Protein 4F8L (pdb70)

Organism: Yersinia pestis (NCBI:txid632)

CATH classification: 2.60.40.3590

Secondary structure (DSSP, 8-state):
---EEEEEE-SS--BSEE-SS-EEEEEEEEE-SS---EEEEEE-GGGTTTEEEETTS-EEE-EESSSEEEGGGTEEEEE---SSPEEEEEEE-TT-EE-SSEEEEEEEEEEEEEETTEEEEEEEEEEEEEEE-B----

Sequence (138 aa):
NTFHVDFAPNTGEIFAGKKQPGDVVTMFTLTMGDTAPHGGWRLIPTGDSKGGYMISADGDYVGLYSYMMSWVGIDNNWYINDDSPKDIKDHLYVKAGTVLKPTTYKFTGRVEEYVFDNKQSTVINSKDVSGEVTVKQGLEE

Nearest PDB structures (foldseek):
  4f8n-assembly1_A  TM=9.924E-01  e=2.948E-25  Yersinia pestis
  5ln4-assembly3_C  TM=9.867E-01  e=1.188E-23  Yersinia pestis
  5lo7-assembly1_A  TM=9.677E-01  e=2.978E-15  Yersinia enterocolitica
  5lo7-assembly1_B  TM=9.677E-01  e=3.892E-15  Yersinia enterocolitica
  5lnd-assembly1_A  TM=9.693E-01  e=8.240E-15  Yersinia enterocolitica

Radius of gyration: 15.73 Å; Cα contacts (8 Å, |Δi|>4): 349; chains: 1; bounding box: 31×46×34 Å

Solvent-accessible surface area: 7609 Å² total

Structure (mmCIF, N/CA/C/O backbone):
data_4F8L
#
_entry.id   4F8L
#
_cell.length_a   26.108
_cell.length_b   54.164
_cell.length_c   101.626
_cell.angle_alpha   90.00
_cell.angle_beta   90.00
_cell.angle_gamma   90.00
#
_symmetry.space_group_name_H-M   'P 2 2 21'
#
loop_
_entity.id
_entity.type
_entity.pdbx_description
1 polymer 'pH 6 antigen'
2 non-polymer beta-D-galactopyranose
3 non-polymer 'BROMIDE ION'
4 non-polymer GUANIDINE
5 non-polymer '4-(2-AMINOETHYL)BENZENESULFONYL FLUORIDE'
6 non-polymer GLYCINE
7 non-polymer 'MALONATE ION'
8 water water
#
loop_
_atom_site.group_PDB
_atom_site.id
_atom_site.type_symbol
_atom_site.label_atom_id
_atom_site.label_alt_id
_atom_site.label_comp_id
_atom_site.label_asym_id
_atom_site.label_entity_id
_atom_site.label_seq_id
_atom_site.pdbx_PDB_ins_code
_atom_site.Cartn_x
_atom_site.Cartn_y
_atom_site.Cartn_z
_atom_site.occupancy
_atom_site.B_iso_or_equiv
_atom_site.auth_seq_id
_atom_site.auth_comp_id
_atom_site.auth_asym_id
_atom_site.auth_atom_id
_atom_site.pdbx_PDB_model_num
ATOM 1 N N . ASN A 1 2 ? -0.061 28.974 15.152 1.00 54.63 2 ASN A N 1
ATOM 2 C CA . ASN A 1 2 ? -1.401 29.541 15.298 1.00 54.35 2 ASN A CA 1
ATOM 3 C C . ASN A 1 2 ? -2.415 28.488 15.768 1.00 51.92 2 ASN A C 1
ATOM 4 O O . ASN A 1 2 ? -2.062 27.591 16.530 1.00 51.76 2 ASN A O 1
ATOM 9 N N . THR A 1 3 ? -3.665 28.583 15.309 1.00 33.07 3 THR A N 1
ATOM 10 C CA . THR A 1 3 ? -4.761 27.829 15.913 1.00 30.04 3 THR A CA 1
ATOM 11 C C . THR A 1 3 ? -4.791 26.333 15.544 1.00 28.53 3 THR A C 1
ATOM 12 O O . THR A 1 3 ? -5.168 25.488 16.362 1.00 29.53 3 THR A O 1
ATOM 23 N N . PHE A 1 4 ? -4.397 26.018 14.315 1.00 23.31 4 PHE A N 1
ATOM 24 C CA . PHE A 1 4 ? -4.277 24.632 13.862 1.00 21.14 4 PHE A CA 1
ATOM 25 C C . PHE A 1 4 ? -3.192 23.939 14.664 1.00 19.62 4 PHE A C 1
ATOM 26 O O . PHE A 1 4 ? -2.107 24.501 14.868 1.00 18.92 4 PHE A O 1
ATOM 43 N N . HIS A 1 5 ? -3.502 22.743 15.165 1.00 17.48 5 HIS A N 1
ATOM 44 C CA . HIS A 1 5 ? -2.524 21.929 15.881 1.00 17.25 5 HIS A CA 1
ATOM 45 C C . HIS A 1 5 ? -2.749 20.434 15.620 1.00 15.35 5 HIS A C 1
ATOM 46 O O . HIS A 1 5 ? -3.882 19.970 15.449 1.00 16.21 5 HIS A O 1
ATOM 61 N N . VAL A 1 6 ? -1.646 19.701 15.558 1.00 13.98 6 VAL A N 1
ATOM 62 C CA . VAL A 1 6 ? -1.644 18.272 15.276 1.00 12.53 6 VAL A CA 1
ATOM 63 C C . VAL A 1 6 ? -0.586 17.613 16.148 1.00 14.60 6 VAL A C 1
ATOM 64 O O . VAL A 1 6 ? 0.525 18.129 16.274 1.00 14.51 6 VAL A O 1
ATOM 77 N N . ASP A 1 7 ? -0.936 16.496 16.776 1.00 14.10 7 ASP A N 1
ATOM 78 C CA . ASP A 1 7 ? 0.038 15.715 17.543 1.00 16.34 7 ASP A CA 1
ATOM 79 C C . ASP A 1 7 ? -0.119 14.243 17.216 1.00 15.45 7 ASP A C 1
ATOM 80 O O . ASP A 1 7 ? -1.157 13.653 17.468 1.00 16.72 7 ASP A O 1
ATOM 89 N N . PHE A 1 8 ? 0.929 13.658 16.674 1.00 11.86 8 PHE A N 1
ATOM 90 C CA . PHE A 1 8 ? 0.948 12.277 16.266 1.00 13.11 8 PHE A CA 1
ATOM 91 C C . PHE A 1 8 ? 2.055 11.604 17.063 1.00 12.59 8 PHE A C 1
ATOM 92 O O . PHE A 1 8 ? 3.221 11.992 16.941 1.00 14.09 8 PHE A O 1
ATOM 109 N N . ALA A 1 9 ? 1.715 10.584 17.847 1.00 8.74 9 ALA A N 1
ATOM 110 C CA . ALA A 1 9 ? 2.685 9.942 18.750 1.00 10.31 9 ALA A CA 1
ATOM 111 C C . ALA A 1 9 ? 2.495 8.435 18.818 1.00 9.35 9 ALA A C 1
ATOM 112 O O . ALA A 1 9 ? 1.368 7.945 18.683 1.00 9.87 9 ALA A O 1
ATOM 119 N N . PRO A 1 10 ? 3.575 7.694 19.087 1.00 9.49 10 PRO A N 1
ATOM 120 C CA . PRO A 1 10 ? 3.391 6.274 19.345 1.00 10.37 10 PRO A CA 1
ATOM 121 C C . PRO A 1 10 ? 2.623 6.072 20.623 1.00 10.30 10 PRO A C 1
ATOM 122 O O . PRO A 1 10 ? 2.612 6.911 21.539 1.00 10.29 10 PRO A O 1
ATOM 133 N N . ASN A 1 11 ? 1.989 4.930 20.710 1.00 9.86 11 ASN A N 1
ATOM 134 C CA . ASN A 1 11 ? 1.340 4.600 21.968 1.00 12.70 11 ASN A CA 1
ATOM 135 C C . ASN A 1 11 ? 2.349 4.592 23.112 1.00 11.98 11 ASN A C 1
ATOM 136 O O . ASN A 1 11 ? 3.553 4.359 22.924 1.00 11.68 11 ASN A O 1
ATOM 147 N N . THR A 1 12 ? 1.885 4.959 24.300 1.00 9.04 12 THR A N 1
ATOM 148 C CA . THR A 1 12 ? 2.791 5.254 25.406 1.00 9.98 12 THR A CA 1
ATOM 149 C C . THR A 1 12 ? 3.162 4.010 26.189 1.00 14.67 12 THR A C 1
ATOM 150 O O . THR A 1 12 ? 3.935 4.074 27.138 1.00 17.83 12 THR A O 1
ATOM 156 N N . GLY A 1 13 ? 2.600 2.881 25.788 1.00 13.20 13 GLY A N 1
ATOM 157 C CA . GLY A 1 13 ? 2.902 1.617 26.427 1.00 14.30 13 GLY A CA 1
ATOM 158 C C . GLY A 1 13 ? 3.711 0.702 25.532 1.00 15.87 13 GLY A C 1
ATOM 159 O O . GLY A 1 13 ? 4.355 1.141 24.604 1.00 19.03 13 GLY A O 1
ATOM 163 N N . GLU A 1 14 ? 3.631 -0.583 25.820 1.00 13.21 14 GLU A N 1
ATOM 164 C CA . GLU A 1 14 ? 4.451 -1.624 25.229 1.00 13.64 14 GLU A CA 1
ATOM 165 C C . GLU A 1 14 ? 3.598 -2.503 24.332 1.00 11.89 14 GLU A C 1
ATOM 166 O O . GLU A 1 14 ? 2.457 -2.819 24.679 1.00 13.39 14 GLU A O 1
ATOM 178 N N . ILE A 1 15 ? 4.182 -2.953 23.226 1.00 10.27 15 ILE A N 1
ATOM 179 C CA . ILE A 1 15 ? 3.544 -3.884 22.302 1.00 8.05 15 ILE A CA 1
ATOM 180 C C . ILE A 1 15 ? 4.434 -5.112 22.258 1.00 9.04 15 ILE A C 1
ATOM 181 O O . ILE A 1 15 ? 5.641 -4.969 22.155 1.00 9.77 15 ILE A O 1
ATOM 197 N N . PHE A 1 16 ? 3.846 -6.300 22.345 1.00 9.80 16 PHE A N 1
ATOM 198 C CA . PHE A 1 16 ? 4.603 -7.551 22.429 1.00 11.23 16 PHE A CA 1
ATOM 199 C C . PHE A 1 16 ? 4.395 -8.438 21.214 1.00 11.85 16 PHE A C 1
ATOM 200 O O . PHE A 1 16 ? 3.332 -8.470 20.639 1.00 12.22 16 PHE A O 1
ATOM 217 N N . ALA A 1 17 ? 5.438 -9.153 20.834 1.00 12.67 17 ALA A N 1
ATOM 218 C CA . ALA A 1 17 ? 5.430 -9.932 19.606 1.00 12.66 17 ALA A CA 1
ATOM 219 C C . ALA A 1 17 ? 4.476 -11.112 19.641 1.00 15.35 17 ALA A C 1
ATOM 220 O O . ALA A 1 17 ? 4.115 -11.616 20.706 1.00 15.28 17 ALA A O 1
ATOM 227 N N . GLY A 1 18 ? 4.083 -11.549 18.451 1.00 11.45 18 GLY A N 1
ATOM 228 C CA . GLY A 1 18 ? 3.180 -12.682 18.276 1.00 11.60 18 GLY A CA 1
ATOM 229 C C . GLY A 1 18 ? 1.817 -12.218 17.806 1.00 13.37 18 GLY A C 1
ATOM 230 O O . GLY A 1 18 ? 1.671 -11.095 17.335 1.00 12.24 18 GLY A O 1
ATOM 234 N N A LYS A 1 19 ? 0.836 -13.101 17.956 0.58 16.39 19 LYS A N 1
ATOM 235 N N B LYS A 1 19 ? 0.818 -13.088 17.907 0.42 16.75 19 LYS A N 1
ATOM 236 C CA A LYS A 1 19 ? -0.563 -12.826 17.643 0.58 17.60 19 LYS A CA 1
ATOM 237 C CA B LYS A 1 19 ? -0.537 -12.736 17.490 0.42 18.22 19 LYS A CA 1
ATOM 238 C C A LYS A 1 19 ? -1.136 -11.800 18.614 0.58 16.47 19 LYS A C 1
ATOM 239 C C B LYS A 1 19 ? -1.203 -11.852 18.536 0.42 16.66 19 LYS A C 1
ATOM 240 O O A LYS A 1 19 ? -1.129 -12.028 19.823 0.58 17.52 19 LYS A O 1
ATOM 241 O O B LYS A 1 19 ? -1.329 -12.235 19.696 0.42 17.12 19 LYS A O 1
ATOM 278 N N . GLN A 1 20 ? -1.629 -10.665 18.118 1.00 13.41 20 GLN A N 1
ATOM 279 C CA . GLN A 1 20 ? -2.151 -9.665 19.041 1.00 11.90 20 GLN A CA 1
ATOM 280 C C . GLN A 1 20 ? -3.452 -10.174 19.611 1.00 14.11 20 GLN A C 1
ATOM 281 O O . GLN A 1 20 ? -4.297 -10.679 18.879 1.00 13.49 20 GLN A O 1
ATOM 296 N N . PRO A 1 21 ? -3.600 -10.100 20.935 1.00 13.56 21 PRO A N 1
ATOM 297 C CA . PRO A 1 21 ? -4.769 -10.703 21.587 1.00 17.15 21 PRO A CA 1
ATOM 298 C C . PRO A 1 21 ? -6.050 -9.877 21.436 1.00 15.89 21 PRO A C 1
ATOM 299 O O . PRO A 1 21 ? -7.142 -10.308 21.832 1.00 16.75 21 PRO A O 1
ATOM 310 N N . GLY A 1 22 ? -5.909 -8.684 20.884 1.00 13.54 22 GLY A N 1
ATOM 311 C CA . GLY A 1 22 ? -7.044 -7.832 20.588 1.00 11.60 22 GLY A CA 1
ATOM 312 C C . GLY A 1 22 ? -6.537 -6.717 19.703 1.00 11.84 22 GLY A C 1
ATOM 313 O O . GLY A 1 22 ? -5.362 -6.688 19.345 1.00 11.17 22 GLY A O 1
ATOM 317 N N . ASP A 1 23 ? -7.420 -5.794 19.350 1.00 11.49 23 ASP A N 1
ATOM 318 C CA . ASP A 1 23 ? -6.996 -4.602 18.617 1.00 12.11 23 ASP A CA 1
ATOM 319 C C . ASP A 1 23 ? -5.978 -3.878 19.490 1.00 12.27 23 ASP A C 1
ATOM 320 O O . ASP A 1 23 ? -6.199 -3.724 20.683 1.00 13.89 23 ASP A O 1
ATOM 329 N N A VAL A 1 24 ? -4.882 -3.430 18.886 0.61 7.80 24 VAL A N 1
ATOM 330 N N B VAL A 1 24 ? -4.846 -3.474 18.921 0.39 8.81 24 VAL A N 1
ATOM 331 C CA A VAL A 1 24 ? -3.808 -2.767 19.613 0.61 9.16 24 VAL A CA 1
ATOM 332 C CA B VAL A 1 24 ? -3.817 -2.773 19.691 0.39 10.23 24 VAL A CA 1
ATOM 333 C C A VAL A 1 24 ? -3.436 -1.444 18.960 0.61 8.09 24 VAL A C 1
ATOM 334 C C B VAL A 1 24 ? -3.396 -1.476 19.001 0.39 8.91 24 VAL A C 1
ATOM 335 O O A VAL A 1 24 ? -3.109 -1.376 17.774 0.61 8.40 24 VAL A O 1
ATOM 336 O O B VAL A 1 24 ? -3.014 -1.462 17.829 0.39 9.20 24 VAL A O 1
ATOM 361 N N . THR A 1 25 ? -3.481 -0.379 19.742 1.00 8.66 25 THR A N 1
ATOM 362 C CA . THR A 1 25 ? -3.127 0.942 19.237 1.00 7.71 25 THR A CA 1
ATOM 363 C C . THR A 1 25 ? -1.632 1.033 19.005 1.00 9.60 25 THR A C 1
ATOM 364 O O . THR A 1 25 ? -0.816 0.678 19.885 1.00 10.25 25 THR A O 1
ATOM 376 N N . MET A 1 26 ? -1.266 1.530 17.824 1.00 9.44 26 MET A N 1
ATOM 377 C CA . MET A 1 26 ? 0.134 1.778 17.496 1.00 9.41 26 MET A CA 1
ATOM 378 C C . MET A 1 26 ? 0.457 3.259 17.677 1.00 7.12 26 MET A C 1
ATOM 379 O O . MET A 1 26 ? 1.502 3.605 18.223 1.00 9.09 26 MET A O 1
ATOM 393 N N . PHE A 1 27 ? -0.453 4.122 17.232 1.00 8.30 27 PHE A N 1
ATOM 394 C CA . PHE A 1 27 ? -0.249 5.565 17.292 1.00 8.44 27 PHE A CA 1
ATOM 395 C C . PHE A 1 27 ? -1.507 6.298 17.709 1.00 8.95 27 PHE A C 1
ATOM 396 O O . PHE A 1 27 ? -2.619 5.847 17.423 1.00 9.01 27 PHE A O 1
ATOM 413 N N . THR A 1 28 ? -1.336 7.445 18.363 1.00 9.39 28 THR A N 1
ATOM 414 C CA . THR A 1 28 ? -2.450 8.351 18.622 1.00 9.91 28 THR A CA 1
ATOM 415 C C . THR A 1 28 ? -2.305 9.593 17.741 1.00 8.82 28 THR A C 1
ATOM 416 O O . THR A 1 28 ? -1.192 10.023 17.423 1.00 10.21 28 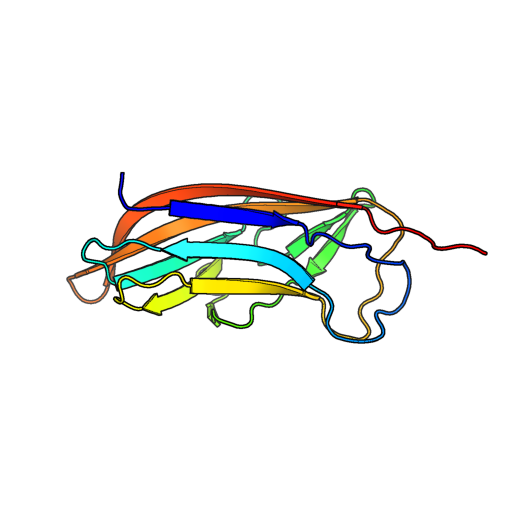THR A O 1
ATOM 427 N N . LEU A 1 29 ? -3.431 10.155 17.332 1.00 8.33 29 LEU A N 1
ATOM 428 C CA . LEU A 1 29 ? -3.467 11.331 16.501 1.00 9.25 29 LEU A CA 1
ATOM 429 C C . LEU A 1 29 ? -4.482 12.291 17.095 1.00 11.07 29 LEU A C 1
ATOM 430 O O . LEU A 1 29 ? -5.661 11.959 17.200 1.00 12.06 29 LEU A O 1
ATOM 446 N N . THR A 1 30 ? -4.025 13.457 17.518 1.00 13.01 30 THR A N 1
ATOM 447 C CA . THR A 1 30 ? -4.900 14.504 18.002 1.00 16.97 30 THR A CA 1
ATOM 448 C C . THR A 1 30 ? -4.798 15.703 17.071 1.00 16.96 30 THR A C 1
ATOM 449 O O . THR A 1 30 ? -3.709 16.121 16.704 1.00 14.54 30 THR A O 1
ATOM 460 N N . MET A 1 31 ? -5.921 16.253 16.652 1.00 15.12 31 MET A N 1
ATOM 461 C CA . MET A 1 31 ? -5.861 17.417 15.794 1.00 15.23 31 MET A CA 1
ATOM 462 C C . MET A 1 31 ? -7.057 18.306 16.058 1.00 15.32 31 MET A C 1
ATOM 463 O O . MET A 1 31 ? -8.116 17.842 16.453 1.00 14.56 31 MET A O 1
ATOM 477 N N . GLY A 1 32 ? -6.869 19.605 15.887 1.00 13.35 32 GLY A N 1
ATOM 478 C CA . GLY A 1 32 ? -7.957 20.521 16.119 1.00 15.33 32 GLY A CA 1
ATOM 479 C C . GLY A 1 32 ? -7.636 21.905 15.624 1.00 15.18 32 GLY A C 1
ATOM 480 O O . GLY A 1 32 ? -6.477 22.253 15.347 1.00 15.52 32 GLY A O 1
ATOM 484 N N . ASP A 1 33 ? -8.683 22.700 15.507 1.00 14.91 33 ASP A N 1
ATOM 485 C CA . ASP A 1 33 ? -8.547 24.081 15.090 1.00 17.44 33 ASP A CA 1
ATOM 486 C C . ASP A 1 33 ? -9.806 24.791 15.526 1.00 17.89 33 ASP A C 1
ATOM 487 O O . ASP A 1 33 ? -10.901 24.335 15.213 1.00 17.61 33 ASP A O 1
ATOM 496 N N . THR A 1 34 ? -9.671 25.911 16.229 1.00 22.25 34 THR A N 1
ATOM 497 C CA . THR A 1 34 ? -10.847 26.715 16.559 1.00 24.45 34 THR A CA 1
ATOM 498 C C . THR A 1 34 ? -11.337 27.579 15.378 1.00 25.75 34 THR A C 1
ATOM 499 O O . THR A 1 34 ? -12.497 28.027 15.366 1.00 23.99 34 THR A O 1
ATOM 510 N N . ALA A 1 35 ? -10.471 27.807 14.388 1.00 23.04 35 ALA A N 1
ATOM 511 C CA . ALA A 1 35 ? -10.838 28.584 13.201 1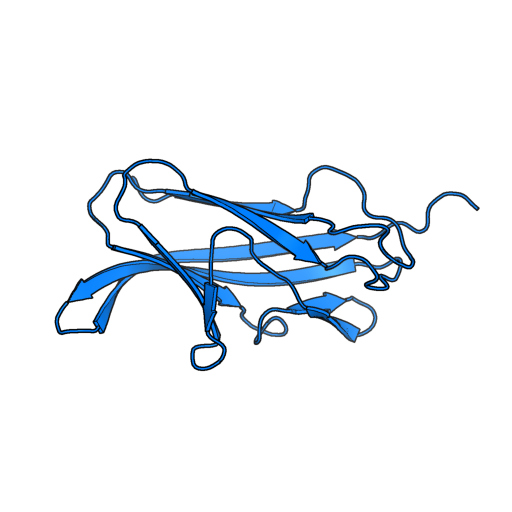.00 21.68 35 ALA A CA 1
ATOM 512 C C . ALA A 1 35 ? -11.726 27.765 12.267 1.00 22.26 35 ALA A C 1
ATOM 513 O O . ALA A 1 35 ? -11.756 26.536 12.348 1.00 22.02 35 ALA A O 1
ATOM 520 N N . PRO A 1 36 ? -12.449 28.445 11.364 1.00 21.21 36 PRO A N 1
ATOM 521 C CA . PRO A 1 36 ? -13.404 27.728 10.515 1.00 20.57 36 PRO A CA 1
ATOM 522 C C . PRO A 1 36 ? -12.724 26.739 9.579 1.00 20.05 36 PRO A C 1
ATOM 523 O O . PRO A 1 36 ? -11.680 27.053 9.021 1.00 20.22 36 PRO A O 1
ATOM 534 N N . HIS A 1 37 ? -13.305 25.554 9.426 1.00 15.95 37 HIS A N 1
ATOM 535 C CA . HIS A 1 37 ? -12.703 24.516 8.601 1.00 14.20 37 HIS A CA 1
ATOM 536 C C . HIS A 1 37 ? -13.746 23.451 8.336 1.00 15.21 37 HIS A C 1
ATOM 537 O O . HIS A 1 37 ? -14.804 23.444 8.962 1.00 15.52 37 HIS A O 1
ATOM 552 N N . GLY A 1 38 ? -13.431 22.538 7.425 1.00 13.98 38 GLY A N 1
ATOM 553 C CA . GLY A 1 38 ? -14.382 21.525 7.013 1.00 14.48 38 GLY A CA 1
ATOM 554 C C . GLY A 1 38 ? -14.039 20.118 7.431 1.00 15.08 38 GLY A C 1
ATOM 555 O O . GLY A 1 38 ? -14.921 19.286 7.643 1.00 13.08 38 GLY A O 1
ATOM 559 N N . GLY A 1 39 ? -12.761 19.801 7.510 1.00 11.58 39 GLY A N 1
ATOM 560 C CA . GLY A 1 39 ? -12.392 18.443 7.867 1.00 10.70 39 GLY A CA 1
ATOM 561 C C . GLY A 1 39 ? -10.896 18.232 7.821 1.00 12.44 39 GLY A C 1
ATOM 562 O O . GLY A 1 39 ? -10.139 19.173 7.610 1.00 10.65 39 GLY A O 1
ATOM 566 N N . TRP A 1 40 ? -10.505 16.983 8.016 1.00 10.68 40 TRP A N 1
ATOM 567 C CA . TRP A 1 40 ? -9.118 16.574 8.187 1.00 9.17 40 TRP A CA 1
ATOM 568 C C . TRP A 1 40 ? -8.851 15.296 7.413 1.00 9.32 40 TRP A C 1
ATOM 569 O O . TRP A 1 40 ? -9.712 14.433 7.338 1.00 9.78 40 TRP A O 1
ATOM 590 N N . ARG A 1 41 ? -7.645 15.155 6.879 1.00 7.73 41 ARG A N 1
ATOM 591 C CA . ARG A 1 41 ? -7.244 13.894 6.296 1.00 7.82 41 ARG A CA 1
ATOM 592 C C . ARG A 1 41 ? -5.812 13.565 6.702 1.00 8.49 41 ARG A C 1
ATOM 593 O O . ARG A 1 41 ? -5.014 14.462 7.007 1.00 9.24 41 ARG A O 1
ATOM 614 N N . LEU A 1 42 ? -5.512 12.271 6.725 1.00 8.77 42 LEU A N 1
ATOM 615 C CA . LEU A 1 42 ? -4.159 11.779 6.956 1.00 7.42 42 LEU A CA 1
ATOM 616 C C . LEU A 1 42 ? -3.785 10.955 5.727 1.00 9.42 42 LEU A C 1
ATOM 617 O O . LEU A 1 42 ? -4.445 9.977 5.389 1.00 8.21 42 LEU A O 1
ATOM 633 N N . ILE A 1 43 ? -2.725 11.381 5.064 1.00 7.92 43 ILE A N 1
ATOM 634 C CA . ILE A 1 43 ? -2.239 10.765 3.841 1.00 8.55 43 ILE A CA 1
ATOM 635 C C . ILE A 1 43 ? -0.938 10.034 4.130 1.00 7.69 43 ILE A C 1
ATOM 636 O O . ILE A 1 43 ? 0.067 10.692 4.465 1.00 9.14 43 ILE A O 1
ATOM 652 N N . PRO A 1 44 ? -0.937 8.689 4.072 1.00 9.67 44 PRO A N 1
ATOM 653 C CA . PRO A 1 44 ? 0.314 7.957 4.258 1.00 10.03 44 PRO A CA 1
ATOM 654 C C . PRO A 1 44 ? 1.315 8.290 3.155 1.00 10.64 44 PRO A C 1
ATOM 655 O O . PRO A 1 44 ? 0.942 8.417 1.994 1.00 11.33 44 PRO A O 1
ATOM 666 N N . THR A 1 45 ? 2.577 8.459 3.523 1.00 9.46 45 THR A N 1
ATOM 667 C CA . THR A 1 45 ? 3.598 8.816 2.549 1.00 10.57 45 THR A CA 1
ATOM 668 C C . THR A 1 45 ? 4.712 7.802 2.551 1.00 10.86 45 THR A C 1
ATOM 669 O O . THR A 1 45 ? 4.828 6.985 3.449 1.00 10.87 45 THR A O 1
ATOM 680 N N . GLY A 1 46 ? 5.572 7.867 1.539 1.00 11.90 46 GLY A N 1
ATOM 681 C CA . GLY A 1 46 ? 6.683 6.938 1.439 1.00 15.11 46 GLY A CA 1
ATOM 682 C C . GLY A 1 46 ? 6.218 5.499 1.469 1.00 13.21 46 GLY A C 1
ATOM 683 O O . GLY A 1 46 ? 5.216 5.139 0.864 1.00 14.31 46 GLY A O 1
ATOM 687 N N . ASP A 1 47 ? 6.926 4.670 2.215 1.00 15.40 47 ASP A N 1
ATOM 688 C CA . ASP A 1 47 ? 6.619 3.264 2.246 1.00 16.12 47 ASP A CA 1
ATOM 689 C C . ASP A 1 47 ? 5.339 2.994 2.999 1.00 15.12 47 ASP A C 1
ATOM 690 O O . ASP A 1 47 ? 4.856 1.880 2.970 1.00 15.14 47 ASP A O 1
ATOM 699 N N . SER A 1 48 ? 4.788 3.996 3.682 1.00 10.52 48 SER A N 1
ATOM 700 C CA . SER A 1 48 ? 3.489 3.813 4.321 1.00 7.73 48 SER A CA 1
ATOM 701 C C . SER A 1 48 ? 2.294 3.929 3.374 1.00 8.79 48 SER A C 1
ATOM 702 O O . SER A 1 48 ? 1.177 3.681 3.777 1.00 8.47 48 SER A O 1
ATOM 710 N N . LYS A 1 49 ? 2.540 4.313 2.116 1.00 11.53 49 LYS A N 1
ATOM 711 C CA . LYS A 1 49 ? 1.485 4.506 1.124 1.00 10.21 49 LYS A CA 1
ATOM 712 C C . LYS A 1 49 ? 0.481 3.372 1.182 1.00 11.64 49 LYS A C 1
ATOM 713 O O . LYS A 1 49 ? 0.863 2.219 1.169 1.00 11.44 49 LYS A O 1
ATOM 732 N N . GLY A 1 50 ? -0.809 3.681 1.195 1.00 9.98 50 GLY A N 1
ATOM 733 C CA . GLY A 1 50 ? -1.799 2.630 1.297 1.00 8.65 50 GLY A CA 1
ATOM 734 C C . GLY A 1 50 ? -2.293 2.389 2.714 1.00 9.91 50 GLY A C 1
ATOM 735 O O . GLY A 1 50 ? -3.207 1.578 2.903 1.00 11.69 50 GLY A O 1
ATOM 739 N N . GLY A 1 51 ? -1.663 3.004 3.723 1.00 7.60 51 GLY A N 1
ATOM 740 C CA . GLY A 1 51 ? -2.123 2.857 5.092 1.00 8.73 51 GLY A CA 1
ATOM 741 C C . GLY A 1 51 ? -1.385 1.808 5.897 1.00 6.95 51 GLY A C 1
AT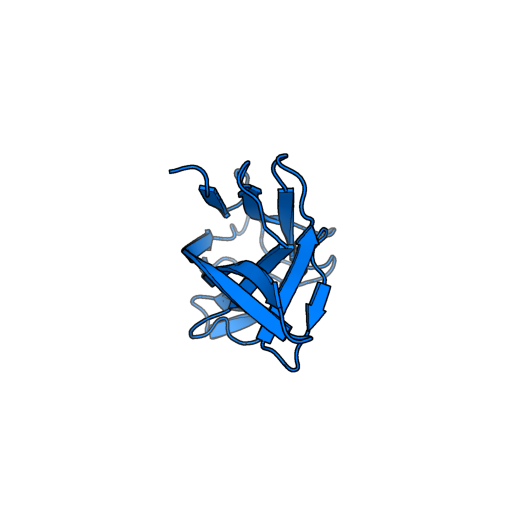OM 742 O O . GLY A 1 51 ? -1.990 1.111 6.691 1.00 8.30 51 GLY A O 1
ATOM 746 N N . TYR A 1 52 ? -0.068 1.713 5.711 1.00 8.63 52 TYR A N 1
ATOM 747 C CA . TYR A 1 52 ? 0.729 0.670 6.334 1.00 10.12 52 TYR A CA 1
ATOM 748 C C . TYR A 1 52 ? 1.819 1.227 7.238 1.00 8.40 52 TYR A C 1
ATOM 749 O O . TYR A 1 52 ? 2.334 2.325 7.005 1.00 9.71 52 TYR A O 1
ATOM 767 N N . MET A 1 53 ? 2.178 0.428 8.244 1.00 8.29 53 MET A N 1
ATOM 768 C CA . MET A 1 53 ? 3.471 0.538 8.877 1.00 8.51 53 MET A CA 1
ATOM 769 C C . MET A 1 53 ? 4.419 -0.375 8.144 1.00 10.12 53 MET A C 1
ATOM 770 O O . MET A 1 53 ? 4.018 -1.426 7.647 1.00 11.98 53 MET A O 1
ATOM 784 N N . ILE A 1 54 ? 5.693 -0.008 8.128 1.00 10.74 54 ILE A N 1
ATOM 785 C CA . ILE A 1 54 ? 6.709 -0.840 7.497 1.00 10.26 54 ILE A CA 1
ATOM 786 C C . ILE A 1 54 ? 7.767 -1.168 8.553 1.00 11.72 54 ILE A C 1
ATOM 787 O O . ILE A 1 54 ? 8.247 -0.266 9.259 1.00 11.62 54 ILE A O 1
ATOM 803 N N . SER A 1 55 ? 8.093 -2.451 8.682 1.00 11.52 55 SER A N 1
ATOM 804 C CA . SER A 1 55 ? 9.033 -2.901 9.718 1.00 10.25 55 SER A CA 1
ATOM 805 C C . SER A 1 55 ? 10.462 -2.927 9.198 1.00 13.02 55 SER A C 1
ATOM 806 O O . SER A 1 55 ? 10.716 -2.938 7.983 1.00 12.55 55 SER A O 1
ATOM 814 N N . ALA A 1 56 ? 11.398 -2.973 10.135 1.00 10.66 56 ALA A N 1
ATOM 815 C CA . ALA A 1 56 ? 12.821 -3.055 9.818 1.00 11.29 56 ALA 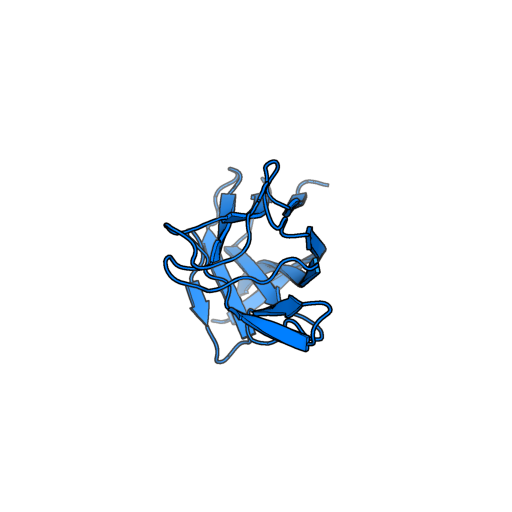A CA 1
ATOM 816 C C . ALA A 1 56 ? 13.159 -4.416 9.212 1.00 12.94 56 ALA A C 1
ATOM 817 O O . ALA A 1 56 ? 14.285 -4.623 8.723 1.00 13.96 56 ALA A O 1
ATOM 824 N N . ASP A 1 57 ? 12.200 -5.339 9.232 1.00 16.16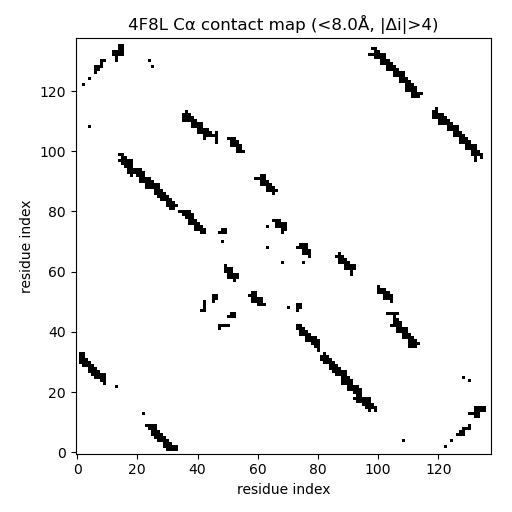 57 ASP A N 1
ATOM 825 C CA . ASP A 1 57 ? 12.382 -6.660 8.627 1.00 17.07 57 ASP A CA 1
ATOM 826 C C . ASP A 1 57 ? 11.726 -6.682 7.242 1.00 17.84 57 ASP A C 1
ATOM 827 O O . ASP A 1 57 ? 11.686 -7.728 6.601 1.00 17.93 57 ASP A O 1
ATOM 836 N N . GLY A 1 58 ? 11.183 -5.545 6.794 1.00 15.14 58 GLY A N 1
ATOM 837 C CA . GLY A 1 58 ? 10.584 -5.452 5.465 1.00 17.56 58 GLY A CA 1
ATOM 838 C C . GLY A 1 58 ? 9.105 -5.810 5.358 1.00 17.64 58 GLY A C 1
ATOM 839 O O . GLY A 1 58 ? 8.561 -5.925 4.257 1.00 20.09 58 GLY A O 1
ATOM 843 N N . ASP A 1 59 ? 8.443 -6.011 6.489 1.00 16.51 59 ASP A N 1
ATOM 844 C CA . ASP A 1 59 ? 7.022 -6.400 6.470 1.00 16.22 59 ASP A CA 1
ATOM 845 C C . ASP A 1 59 ? 6.116 -5.207 6.512 1.00 13.70 59 ASP A C 1
ATOM 846 O O . ASP A 1 59 ? 6.360 -4.258 7.231 1.00 15.90 59 ASP A O 1
ATOM 855 N N . TYR A 1 60 ? 5.011 -5.288 5.779 1.00 14.30 60 TYR A N 1
ATOM 856 C CA . TYR A 1 60 ? 4.019 -4.242 5.807 1.00 16.25 60 TYR A CA 1
ATOM 857 C C . TYR A 1 60 ? 2.865 -4.709 6.667 1.00 17.20 60 TYR A C 1
ATOM 858 O O . TYR A 1 60 ? 2.366 -5.819 6.478 1.00 17.30 60 TYR A O 1
ATOM 876 N N . VAL A 1 61 ? 2.406 -3.854 7.576 1.00 12.18 61 VAL A N 1
ATOM 877 C CA . VAL A 1 61 ? 1.269 -4.195 8.401 1.00 11.45 61 VAL A CA 1
ATOM 878 C C . VAL A 1 61 ? 0.232 -3.088 8.279 1.00 9.70 61 VAL A C 1
ATOM 879 O O . VAL A 1 61 ? 0.534 -1.937 8.493 1.00 9.04 61 VAL A O 1
ATOM 892 N N . GLY A 1 62 ? -0.997 -3.431 7.935 1.00 9.67 62 GLY A N 1
ATOM 893 C CA . GLY A 1 62 ? -2.031 -2.426 7.785 1.00 9.67 62 GLY A CA 1
ATOM 894 C C . GLY A 1 62 ? -2.506 -1.789 9.082 1.00 9.12 62 GLY A C 1
ATOM 895 O O . GLY A 1 62 ? -2.587 -2.450 10.133 1.00 11.35 62 GLY A O 1
ATOM 899 N N . LEU A 1 63 ? -2.787 -0.492 9.010 1.00 7.75 63 LEU A N 1
ATOM 900 C CA . LEU A 1 63 ? -3.358 0.253 10.135 1.00 7.36 63 LEU A CA 1
ATOM 901 C C . LEU A 1 63 ? -4.811 0.584 9.915 1.00 9.33 63 LEU A C 1
ATOM 902 O O . LEU A 1 63 ? -5.251 0.755 8.769 1.00 8.16 63 LEU A O 1
ATOM 918 N N . TYR A 1 64 ? -5.541 0.687 11.023 1.00 5.50 64 TYR A N 1
ATOM 919 C CA . TYR A 1 64 ? -6.956 1.029 10.980 1.00 8.03 64 TYR A CA 1
ATOM 920 C C . TYR A 1 64 ? -7.188 2.225 11.890 1.00 7.20 64 TYR A C 1
ATOM 921 O O . TYR A 1 64 ? -6.436 2.438 12.853 1.00 7.47 64 TYR A O 1
ATOM 939 N N . SER A 1 65 ? -8.222 3.004 11.597 1.00 7.09 65 SER A N 1
ATOM 940 C CA . SER A 1 65 ? -8.581 4.198 12.348 1.00 7.51 65 SER A CA 1
ATOM 941 C C . SER A 1 65 ? -9.939 3.985 12.997 1.00 7.69 65 SER A C 1
ATOM 942 O O . SER A 1 65 ? -10.789 3.282 12.420 1.00 7.82 65 SER A O 1
ATOM 950 N N . TYR A 1 66 ? -10.172 4.605 14.158 1.00 6.53 66 TYR A N 1
ATOM 951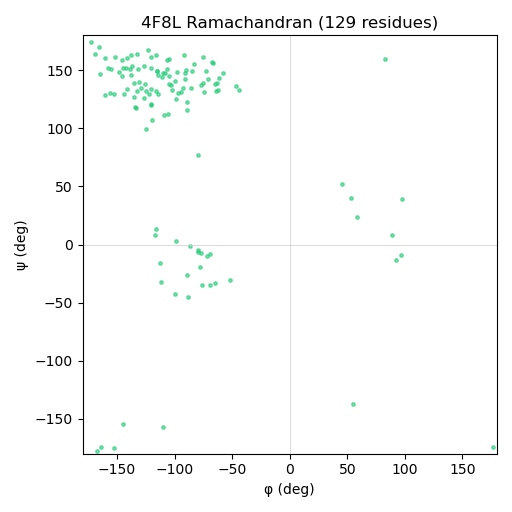 C CA . TYR A 1 66 ? -11.531 4.595 14.720 1.00 8.80 66 TYR A CA 1
ATOM 952 C C . TYR A 1 66 ? -12.378 5.744 14.217 1.00 9.76 66 TYR A C 1
ATOM 953 O O . TYR A 1 66 ? -13.540 5.548 13.870 1.00 9.42 66 TYR A O 1
ATOM 971 N N . MET A 1 67 ? -11.812 6.946 14.192 1.00 10.04 67 MET A N 1
ATOM 972 C CA . MET A 1 67 ? -12.565 8.177 13.933 1.00 10.36 67 MET A CA 1
ATOM 973 C C . MET A 1 67 ? -12.661 8.531 12.451 1.00 10.32 67 MET A C 1
ATOM 974 O O . MET A 1 67 ? -13.603 9.193 12.028 1.00 10.87 67 MET A O 1
ATOM 988 N N . MET A 1 68 ? -11.692 8.085 11.663 1.00 8.19 68 MET A N 1
ATOM 989 C CA . MET A 1 68 ? -11.658 8.430 10.245 1.00 8.70 68 MET A CA 1
ATOM 990 C C . MET A 1 68 ? -12.037 7.254 9.361 1.00 8.41 68 MET A C 1
ATOM 991 O O . MET A 1 68 ? -11.945 6.081 9.767 1.00 9.23 68 MET A O 1
ATOM 1005 N N . SER A 1 69 ? -12.453 7.575 8.143 1.00 7.77 69 SER A N 1
ATOM 1006 C CA . SER A 1 69 ? -12.765 6.564 7.145 1.00 7.32 69 SER A CA 1
ATOM 1007 C C . SER A 1 69 ? -11.650 6.502 6.102 1.00 7.29 69 SER A C 1
ATOM 1008 O O . SER A 1 69 ? -11.159 7.521 5.663 1.00 7.04 69 SER A O 1
ATOM 1016 N N . TRP A 1 70 ? -11.266 5.298 5.707 1.00 7.64 70 TRP A N 1
ATOM 1017 C CA . TRP A 1 70 ? -10.236 5.106 4.693 1.00 7.91 70 TRP A CA 1
ATOM 1018 C C . TRP A 1 70 ? -10.866 5.155 3.320 1.00 9.33 70 TRP A C 1
ATOM 1019 O O . TRP A 1 70 ? -11.883 4.509 3.063 1.00 10.81 70 TRP A O 1
ATOM 1040 N N . VAL A 1 71 ? -10.218 5.892 2.425 1.00 8.28 71 VAL A N 1
ATOM 1041 C CA . VAL A 1 71 ? -10.605 5.977 1.009 1.00 9.45 71 VAL A CA 1
ATOM 1042 C C . VAL A 1 71 ? -9.373 5.606 0.203 1.00 11.07 71 VAL A C 1
ATOM 1043 O O . VAL A 1 71 ? -8.476 6.423 0.023 1.00 11.87 71 VAL A O 1
ATOM 1056 N N . GLY A 1 72 ? -9.311 4.364 -0.263 1.00 13.32 72 GLY A N 1
ATOM 1057 C CA . GLY A 1 72 ? -8.125 3.882 -0.958 1.00 14.80 72 GLY A CA 1
ATOM 1058 C C . GLY A 1 72 ? -7.885 4.606 -2.279 1.00 16.89 72 GLY A C 1
ATOM 1059 O O . GLY A 1 72 ? -6.730 4.818 -2.679 1.00 18.71 72 GLY A O 1
ATOM 1063 N N . ILE A 1 73 ? -8.973 5.005 -2.940 1.00 14.71 73 ILE A N 1
ATOM 1064 C CA . ILE A 1 73 ? -8.907 5.778 -4.199 1.00 17.43 73 ILE A CA 1
ATOM 1065 C C . ILE A 1 73 ? -8.021 7.000 -4.061 1.00 14.76 73 ILE A C 1
ATOM 1066 O O . ILE A 1 73 ? -7.398 7.437 -5.026 1.00 14.42 73 ILE A O 1
ATOM 1082 N N . ASP A 1 74 ? -7.985 7.545 -2.843 1.00 11.59 74 ASP A N 1
ATOM 1083 C CA . ASP A 1 74 ? -7.327 8.813 -2.556 1.00 12.37 74 ASP A CA 1
ATOM 1084 C C . ASP A 1 74 ? -6.160 8.653 -1.577 1.00 11.31 74 ASP A C 1
ATOM 1085 O O . ASP A 1 74 ? -5.606 9.651 -1.127 1.00 11.92 74 ASP A O 1
ATOM 1094 N N . ASN A 1 75 ? -5.784 7.418 -1.253 1.00 8.22 75 ASN A N 1
ATOM 1095 C CA . ASN A 1 75 ? -4.712 7.185 -0.291 1.00 7.83 75 ASN A CA 1
ATOM 1096 C C . ASN A 1 75 ? -4.856 8.074 0.933 1.00 8.25 75 ASN A C 1
ATOM 1097 O O . ASN A 1 75 ? -3.899 8.738 1.357 1.00 9.10 75 ASN A O 1
ATOM 1108 N N . ASN A 1 76 ? -6.024 8.075 1.557 1.00 7.05 76 ASN A N 1
ATOM 1109 C CA . ASN A 1 76 ? -6.180 8.850 2.782 1.00 8.76 76 ASN A CA 1
ATOM 1110 C C . ASN A 1 76 ? -7.273 8.347 3.715 1.00 8.58 76 ASN A C 1
ATOM 1111 O O . ASN A 1 76 ? -8.229 7.718 3.285 1.00 8.45 76 ASN A O 1
ATOM 1122 N N . TRP A 1 77 ? -7.076 8.592 5.005 1.00 6.35 77 TRP A N 1
ATOM 1123 C CA . TRP A 1 77 ? -8.167 8.599 5.960 1.00 7.18 77 TRP A CA 1
ATOM 1124 C C . TRP A 1 77 ? -8.697 10.030 6.028 1.00 7.02 77 TRP A C 1
ATOM 1125 O O . TRP A 1 77 ? -7.935 10.979 5.886 1.00 7.88 77 TRP A O 1
ATOM 1146 N N . TYR A 1 78 ? -9.989 10.199 6.264 1.00 6.78 78 TYR A N 1
ATOM 1147 C CA . TYR A 1 78 ? -10.544 11.539 6.453 1.00 6.81 78 TYR A CA 1
ATOM 1148 C C . TYR A 1 78 ? -11.689 11.534 7.468 1.00 9.29 78 TYR A C 1
ATOM 1149 O O . TYR A 1 78 ? -12.322 10.503 7.740 1.00 8.01 78 TYR A O 1
ATOM 1167 N N . ILE A 1 79 ? -11.946 12.713 8.014 1.00 8.28 79 ILE A N 1
ATOM 1168 C CA . ILE A 1 79 ? -13.146 12.947 8.803 1.00 8.96 79 ILE A CA 1
ATOM 1169 C C . ILE A 1 79 ? -13.616 14.366 8.521 1.00 12.32 79 ILE A C 1
ATOM 1170 O O . ILE A 1 79 ? -12.837 15.311 8.562 1.00 13.16 79 ILE A O 1
ATOM 1186 N N . ASN A 1 80 ? -14.901 14.498 8.199 1.00 13.48 80 ASN A N 1
ATOM 1187 C CA . ASN A 1 80 ? -15.510 15.806 8.031 1.00 14.03 80 ASN A CA 1
ATOM 1188 C C . ASN A 1 80 ? -16.033 16.241 9.364 1.00 16.07 80 ASN A C 1
ATOM 1189 O O . ASN A 1 80 ? -16.913 15.596 9.948 1.00 17.00 80 ASN A O 1
ATOM 1200 N N . ASP A 1 81 ? -15.463 17.316 9.870 1.00 16.35 81 ASP A N 1
ATOM 1201 C CA . ASP A 1 81 ? -15.821 17.822 11.183 1.00 17.50 81 ASP A CA 1
ATOM 1202 C C . ASP A 1 81 ? -15.458 19.284 11.167 1.00 16.73 81 ASP A C 1
ATOM 1203 O O . ASP A 1 81 ? -14.345 19.627 10.792 1.00 16.60 81 ASP A O 1
ATOM 1212 N N . ASP A 1 82 ? -16.381 20.145 11.587 1.00 17.59 82 ASP A N 1
ATOM 1213 C CA . ASP A 1 82 ? -16.135 21.584 11.562 1.00 21.60 82 ASP A CA 1
ATOM 1214 C C . ASP A 1 82 ? -16.124 22.216 12.949 1.00 20.74 82 ASP A C 1
ATOM 1215 O O . ASP A 1 82 ? -16.151 23.437 13.076 1.00 22.17 82 ASP A O 1
ATOM 1224 N N . SER A 1 83 ? -16.051 21.379 13.980 1.00 18.41 83 SER A N 1
ATOM 1225 C CA . SER A 1 83 ? -16.128 21.834 15.359 1.00 20.13 83 SER A CA 1
ATOM 1226 C C . SER A 1 83 ? -14.776 22.328 15.860 1.00 19.29 83 SER A C 1
ATOM 1227 O O . SER A 1 83 ? -13.733 21.937 15.339 1.00 18.50 83 SER A O 1
ATOM 1235 N N . PRO A 1 84 ? -14.786 23.207 16.872 1.00 20.43 84 PRO A N 1
ATOM 1236 C CA . PRO A 1 84 ? -13.532 23.702 17.432 1.00 21.96 84 PRO A CA 1
ATOM 1237 C C . PRO A 1 84 ? -12.865 22.722 18.404 1.00 22.87 84 PRO A C 1
ATOM 1238 O O . PRO A 1 84 ? -11.762 23.007 18.863 1.00 25.04 84 PRO A O 1
ATOM 1249 N N . LYS A 1 85 ? -13.506 21.601 18.715 1.00 22.99 85 LYS A N 1
ATOM 1250 C CA . LYS A 1 85 ? -12.938 20.672 19.683 1.00 23.18 85 LYS A CA 1
ATOM 1251 C C . LYS A 1 85 ? -11.948 19.706 19.042 1.00 22.47 85 LYS A C 1
ATOM 1252 O O . LYS A 1 85 ? -12.071 19.345 17.870 1.00 21.34 85 LYS A O 1
ATOM 1271 N N . ASP A 1 86 ? -10.955 19.278 19.811 1.00 19.70 86 ASP A N 1
ATOM 1272 C CA . ASP A 1 86 ? -9.973 18.320 19.318 1.00 19.42 86 ASP A CA 1
ATOM 1273 C C . ASP A 1 86 ? -10.622 17.009 18.923 1.00 18.82 86 ASP A C 1
ATOM 1274 O O . ASP A 1 86 ? -11.571 16.537 19.564 1.00 20.01 86 ASP A O 1
ATOM 1283 N N . ILE A 1 87 ? -10.088 16.432 17.856 1.00 15.06 87 ILE A N 1
ATOM 1284 C CA . ILE A 1 87 ? -10.374 15.057 17.454 1.00 14.73 87 ILE A CA 1
ATOM 1285 C C . ILE A 1 87 ? -9.271 14.177 17.981 1.00 13.28 87 ILE A C 1
ATOM 1286 O O . ILE A 1 87 ? -8.099 14.485 17.810 1.00 15.17 87 ILE A O 1
ATOM 1302 N N . LYS A 1 88 ? -9.642 13.084 18.640 1.00 16.44 88 LYS A N 1
ATOM 1303 C CA . LYS A 1 88 ? -8.684 12.168 19.236 1.00 15.52 88 LYS A CA 1
ATOM 1304 C C . LYS A 1 88 ? -8.891 10.806 18.593 1.00 16.09 88 LYS A C 1
ATOM 1305 O O . LYS A 1 88 ? -9.866 10.128 18.851 1.00 17.44 88 LYS A O 1
ATOM 1324 N N . ASP A 1 89 ? -7.955 10.420 17.746 1.00 11.23 89 ASP A N 1
ATOM 1325 C CA . ASP A 1 89 ? -8.031 9.142 17.056 1.00 10.24 89 ASP A CA 1
ATOM 1326 C C . ASP A 1 89 ? -6.878 8.222 17.461 1.00 8.29 89 ASP A C 1
ATOM 1327 O O . ASP A 1 89 ? -5.885 8.665 18.032 1.00 9.89 89 ASP A O 1
ATOM 1336 N N . HIS A 1 90 ? -7.037 6.933 17.179 1.00 9.90 90 HIS A N 1
ATOM 1337 C CA . HIS A 1 90 ? -5.993 5.936 17.365 1.00 10.57 90 HIS A CA 1
ATOM 1338 C C . HIS A 1 90 ? -5.861 5.158 16.080 1.00 10.06 90 HIS A C 1
ATOM 1339 O O . HIS A 1 90 ? -6.878 4.797 15.478 1.00 10.69 90 HIS A O 1
ATOM 1354 N N . LEU A 1 91 ? -4.621 4.947 15.636 1.00 9.64 91 LEU A N 1
ATOM 1355 C CA . LEU A 1 91 ? -4.355 4.042 14.526 1.00 8.23 91 LEU A CA 1
ATOM 1356 C C . LEU A 1 91 ? -3.915 2.729 15.149 1.00 7.54 91 LEU A C 1
ATOM 1357 O O . LEU A 1 91 ? -2.984 2.715 15.970 1.00 9.51 91 LEU A O 1
ATOM 1373 N N . TYR A 1 92 ? -4.584 1.637 14.793 1.00 5.88 92 TYR A N 1
ATOM 1374 C CA . TYR A 1 92 ? -4.405 0.374 15.475 1.00 6.96 92 TYR A CA 1
ATOM 1375 C C . TYR A 1 92 ? -4.207 -0.774 14.483 1.00 7.90 92 TYR A C 1
ATOM 1376 O O . TYR A 1 92 ? -4.477 -0.634 13.294 1.00 7.84 92 TYR A O 1
ATOM 1394 N N . VAL A 1 93 ? -3.706 -1.894 14.990 1.00 8.35 93 VAL A N 1
ATOM 1395 C CA . VAL A 1 93 ? -3.668 -3.156 14.245 1.00 11.11 93 VAL A CA 1
ATOM 1396 C C . VAL A 1 93 ? -4.731 -4.089 14.775 1.00 11.13 93 VAL A C 1
ATOM 1397 O O . VAL A 1 93 ? -5.038 -4.090 15.978 1.00 11.07 93 VAL A O 1
ATOM 1410 N N . LYS A 1 94 ? -5.326 -4.873 13.884 1.00 12.35 94 LYS A N 1
ATOM 1411 C CA . LYS A 1 94 ? -6.434 -5.716 14.279 1.00 12.86 94 LYS A CA 1
ATOM 1412 C C . LYS A 1 94 ? -6.008 -6.903 15.134 1.00 15.03 94 LYS A C 1
ATOM 1413 O O . LYS A 1 94 ? -4.935 -7.456 14.947 1.00 14.42 94 LYS A O 1
ATOM 1432 N N . ALA A 1 95 ? -6.898 -7.327 16.018 1.00 14.23 95 ALA A N 1
ATOM 1433 C CA . ALA A 1 95 ? -6.720 -8.573 16.754 1.00 14.37 95 ALA A CA 1
ATOM 1434 C C . ALA A 1 95 ? -6.304 -9.687 15.797 1.00 17.47 95 ALA A C 1
ATOM 1435 O O . ALA A 1 95 ? -6.866 -9.822 14.704 1.00 15.79 95 ALA A O 1
ATOM 1442 N N . GLY A 1 96 ? -5.326 -10.485 16.225 1.00 17.62 96 GLY A N 1
ATOM 1443 C CA . GLY A 1 96 ? -4.869 -11.634 15.465 1.00 19.05 96 GLY A CA 1
ATOM 1444 C C . GLY A 1 96 ? -3.701 -11.342 14.545 1.00 19.26 96 GLY A C 1
ATOM 1445 O O . GLY A 1 96 ? -3.070 -12.266 14.007 1.00 18.31 96 GLY A O 1
ATOM 1449 N N . THR A 1 97 ? -3.422 -10.062 14.335 1.00 15.24 97 THR A N 1
ATOM 1450 C CA . THR A 1 97 ? -2.270 -9.676 13.549 1.00 16.21 97 THR A CA 1
ATOM 1451 C C . THR A 1 97 ? -0.993 -10.149 14.218 1.00 14.60 97 THR A C 1
ATOM 1452 O O . THR A 1 97 ? -0.804 -9.948 15.417 1.00 13.91 97 THR A O 1
ATOM 1463 N N . VAL A 1 98 ? -0.094 -10.755 13.452 1.00 16.53 98 VAL A N 1
ATOM 1464 C CA . VAL A 1 98 ? 1.199 -11.160 13.978 1.00 17.06 98 VAL A CA 1
ATOM 1465 C C . VAL A 1 98 ? 2.210 -10.027 13.827 1.00 18.77 98 VAL A C 1
ATOM 1466 O O . VAL A 1 98 ? 2.456 -9.525 12.730 1.00 18.85 98 VAL A O 1
ATOM 1479 N N . LEU A 1 99 ? 2.792 -9.616 14.946 1.00 15.48 99 LEU A N 1
ATOM 1480 C CA . LEU A 1 99 ? 3.870 -8.646 14.937 1.00 14.51 99 LEU A CA 1
ATOM 1481 C C . LEU A 1 99 ? 5.165 -9.342 15.326 1.00 14.32 99 LEU A C 1
ATOM 1482 O O . LEU A 1 99 ? 5.165 -10.283 16.123 1.00 15.21 99 LEU A O 1
ATOM 1498 N N . LYS A 1 100 ? 6.265 -8.867 14.772 1.00 12.05 100 LYS A N 1
ATOM 1499 C CA . LYS A 1 100 ? 7.571 -9.445 15.051 1.00 12.87 100 LYS A CA 1
ATOM 1500 C C . LYS A 1 100 ? 8.303 -8.493 16.000 1.00 12.79 100 LYS A C 1
ATOM 1501 O O . LYS A 1 100 ? 7.949 -7.324 16.080 1.00 11.01 100 LYS A O 1
ATOM 1520 N N . PRO A 1 101 ? 9.323 -8.987 16.715 1.00 13.80 101 PRO A N 1
ATOM 1521 C CA . PRO A 1 101 ? 9.995 -8.100 17.667 1.00 12.03 101 PRO A CA 1
ATOM 1522 C C . PRO A 1 101 ? 10.981 -7.196 16.975 1.00 13.59 101 PRO A C 1
ATOM 1523 O O . PRO A 1 101 ? 12.191 -7.423 17.048 1.00 15.89 101 PRO A O 1
ATOM 1534 N N . THR A 1 102 ? 10.473 -6.167 16.321 1.00 12.34 102 THR A N 1
ATOM 1535 C CA . THR A 1 102 ? 11.310 -5.252 15.578 1.00 12.60 102 THR A CA 1
ATOM 1536 C C . THR A 1 102 ? 10.610 -3.896 15.538 1.00 10.26 102 THR A C 1
ATOM 1537 O O . THR A 1 102 ? 9.566 -3.707 16.154 1.00 8.65 102 THR A O 1
ATOM 1548 N N . THR A 1 103 ? 11.196 -2.957 14.806 1.00 10.50 103 THR A N 1
ATOM 1549 C CA . THR A 1 103 ? 10.697 -1.597 14.727 1.00 8.26 103 THR A CA 1
ATOM 1550 C C . THR A 1 103 ? 9.782 -1.446 13.517 1.00 9.93 103 THR A C 1
ATOM 1551 O O . THR A 1 103 ? 10.122 -1.849 12.407 1.00 10.15 103 THR A O 1
ATOM 1562 N N . TYR A 1 104 ? 8.612 -0.862 13.757 1.00 7.52 104 TYR A N 1
ATOM 1563 C CA . TYR A 1 104 ? 7.612 -0.559 12.726 1.00 7.27 104 TYR A CA 1
ATOM 1564 C C . TYR A 1 104 ? 7.464 0.958 12.611 1.00 7.32 104 TYR A C 1
ATOM 1565 O O . TYR A 1 104 ? 7.273 1.644 13.634 1.00 9.36 104 TYR A O 1
ATOM 1583 N N . LYS A 1 105 ? 7.540 1.493 11.385 1.00 8.43 105 LYS A N 1
ATOM 1584 C CA . LYS A 1 105 ? 7.480 2.932 11.149 1.00 5.21 105 LYS A CA 1
ATOM 1585 C C . LYS A 1 105 ? 6.234 3.359 10.354 1.00 5.42 105 LYS A C 1
ATOM 1586 O O . LYS A 1 105 ? 5.739 2.620 9.502 1.00 7.08 105 LYS A O 1
ATOM 1605 N N . PHE A 1 106 ? 5.768 4.568 10.630 1.00 6.20 106 PHE A N 1
ATOM 1606 C CA . PHE A 1 106 ? 4.736 5.223 9.840 1.00 8.23 106 PHE A CA 1
ATOM 1607 C C . PHE A 1 106 ? 5.195 6.635 9.500 1.00 8.93 106 PHE A C 1
ATOM 1608 O O . PHE A 1 106 ? 5.808 7.330 10.326 1.00 9.51 106 PHE A O 1
ATOM 1625 N N . THR A 1 107 ? 4.911 7.061 8.268 1.00 7.52 107 THR A N 1
ATOM 1626 C CA . THR A 1 107 ? 5.129 8.439 7.840 1.00 7.48 107 THR A CA 1
ATOM 1627 C C . THR A 1 107 ? 3.900 8.891 7.078 1.00 8.69 107 THR A C 1
ATOM 1628 O O . THR A 1 107 ? 3.338 8.119 6.305 1.00 9.25 107 THR A O 1
ATOM 1639 N N . GLY A 1 108 ? 3.465 10.123 7.309 1.00 8.91 108 GLY A N 1
ATOM 1640 C CA . GLY A 1 108 ? 2.324 10.651 6.584 1.00 10.46 108 GLY A CA 1
ATOM 1641 C C . GLY A 1 108 ? 2.224 12.152 6.695 1.00 8.98 108 GLY A C 1
ATOM 1642 O O . GLY A 1 108 ? 3.095 12.811 7.228 1.00 9.42 108 GLY A O 1
ATOM 1646 N N . ARG A 1 109 ? 1.142 12.687 6.162 1.00 8.27 109 ARG A N 1
ATOM 1647 C CA . ARG A 1 109 ? 0.880 14.112 6.159 1.00 7.56 109 ARG A CA 1
ATOM 1648 C C . ARG A 1 109 ? -0.574 14.341 6.552 1.00 7.13 109 ARG A C 1
ATOM 1649 O O . ARG A 1 109 ? -1.470 13.786 5.950 1.00 8.79 109 ARG A O 1
ATOM 1670 N N . VAL A 1 110 ? -0.803 15.181 7.554 1.00 9.14 110 VAL A N 1
ATOM 1671 C CA . VAL A 1 110 ? -2.145 15.585 7.929 1.00 9.77 110 VAL A CA 1
ATOM 1672 C C . VAL A 1 110 ? -2.461 16.872 7.173 1.00 10.81 110 VAL A C 1
ATOM 1673 O O . VAL A 1 110 ? -1.626 17.782 7.112 1.00 10.57 110 VAL A O 1
ATOM 1686 N N . GLU A 1 111 ? -3.658 16.946 6.596 1.00 9.12 111 GLU A N 1
ATOM 1687 C CA . GLU A 1 111 ? -4.129 18.167 5.969 1.00 10.72 111 GLU A CA 1
ATOM 1688 C C . GLU A 1 111 ? -5.477 18.546 6.561 1.00 10.78 111 GLU A C 1
ATOM 1689 O O . GLU A 1 111 ? -6.339 17.693 6.781 1.00 10.53 111 GLU A O 1
ATOM 1701 N N . GLU A 1 112 ? -5.644 19.836 6.820 1.00 9.96 112 GLU A N 1
ATOM 1702 C CA . GLU A 1 112 ? -6.922 20.408 7.212 1.00 11.03 112 GLU A CA 1
ATOM 1703 C C . GLU A 1 112 ? -7.461 21.090 5.994 1.00 11.06 112 GLU A C 1
ATOM 1704 O O . GLU A 1 112 ? -6.706 21.746 5.297 1.00 10.20 112 GLU A O 1
ATOM 1716 N N . TYR A 1 113 ? -8.753 20.939 5.727 1.00 10.62 113 TYR A N 1
ATOM 1717 C CA . TYR A 1 113 ? -9.324 21.466 4.503 1.00 10.89 113 TYR A CA 1
ATOM 1718 C C . TYR A 1 113 ? -10.667 22.126 4.732 1.00 11.98 113 TYR A C 1
ATOM 1719 O O . TYR A 1 113 ? -11.305 21.963 5.797 1.00 11.86 113 TYR A O 1
ATOM 1737 N N . VAL A 1 114 ? -11.037 22.920 3.732 1.00 11.17 114 VAL A N 1
ATOM 1738 C CA . VAL A 1 114 ? -12.344 23.551 3.637 1.00 11.11 114 VAL A CA 1
ATOM 1739 C C . VAL A 1 114 ? -13.037 23.106 2.353 1.00 12.70 114 VAL A C 1
ATOM 1740 O O . VAL A 1 114 ? -12.393 22.603 1.436 1.00 14.52 114 VAL A O 1
ATOM 1753 N N . PHE A 1 115 ? -14.353 23.283 2.294 1.00 12.51 115 PHE A N 1
ATOM 1754 C CA . PHE A 1 115 ? -15.127 22.890 1.128 1.00 13.41 115 PHE A CA 1
ATOM 1755 C C . PHE A 1 115 ? -15.435 24.070 0.230 1.00 16.30 115 PHE A C 1
ATOM 1756 O O . PHE A 1 115 ? -15.741 25.170 0.700 1.00 16.87 115 PHE A O 1
ATOM 1773 N N . ASP A 1 116 ? -15.359 23.824 -1.071 1.00 15.55 116 ASP A N 1
ATOM 1774 C CA . ASP A 1 116 ? -15.744 24.801 -2.075 1.00 17.51 116 ASP A CA 1
ATOM 1775 C C . ASP A 1 116 ? -15.885 24.078 -3.408 1.00 18.21 116 ASP A C 1
ATOM 1776 O O . ASP A 1 116 ? -15.169 23.108 -3.678 1.00 16.03 116 ASP A O 1
ATOM 1785 N N . ASN A 1 117 ? -16.820 24.533 -4.234 1.00 21.27 117 ASN A N 1
ATOM 1786 C CA . ASN A 1 117 ? -16.949 24.020 -5.600 1.00 20.99 117 ASN A CA 1
ATOM 1787 C C . ASN A 1 117 ? -17.060 22.488 -5.668 1.00 21.90 117 ASN A C 1
ATOM 1788 O O . ASN A 1 117 ? -16.483 21.844 -6.554 1.00 21.23 117 ASN A O 1
ATOM 1799 N N . LYS A 1 118 ? -17.806 21.920 -4.727 1.00 24.57 118 LYS A N 1
ATOM 1800 C CA . LYS A 1 118 ? -18.037 20.473 -4.655 1.00 26.10 118 LYS A CA 1
ATOM 1801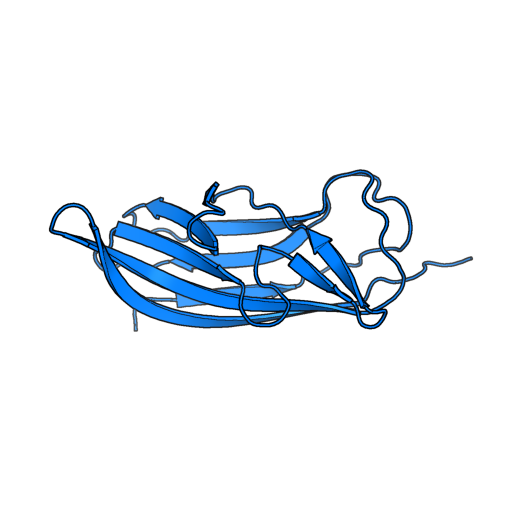 C C . LYS A 1 118 ? -16.731 19.704 -4.523 1.00 25.23 118 LYS A C 1
ATOM 1802 O O . LYS A 1 118 ? -16.643 18.524 -4.869 1.00 23.26 118 LYS A O 1
ATOM 1821 N N . GLN A 1 119 ? -15.712 20.378 -4.014 1.00 18.81 119 GLN A N 1
ATOM 1822 C CA . GLN A 1 119 ? -14.467 19.708 -3.685 1.00 19.10 119 GLN A CA 1
ATOM 1823 C C . GLN A 1 119 ? -13.887 20.357 -2.434 1.00 16.48 119 GLN A C 1
ATOM 1824 O O . GLN A 1 119 ? -14.637 20.902 -1.631 1.00 15.40 119 GLN A O 1
ATOM 1838 N N . SER A 1 120 ? -12.577 20.288 -2.246 1.00 16.95 120 SER A N 1
ATOM 1839 C CA . SER A 1 120 ? -11.977 20.831 -1.037 1.00 18.34 120 SER A CA 1
ATOM 1840 C C . SER A 1 120 ? -10.664 21.498 -1.329 1.00 17.86 120 SER A C 1
ATOM 1841 O O . SER A 1 120 ? -10.041 21.253 -2.366 1.00 19.04 120 SER A O 1
ATOM 1849 N N . THR A 1 121 ? -10.260 22.358 -0.399 1.00 14.46 121 THR A N 1
ATOM 1850 C CA . THR A 1 121 ? -9.023 23.087 -0.485 1.00 13.59 121 THR A CA 1
ATOM 1851 C C . THR A 1 121 ? -8.289 22.994 0.849 1.00 12.56 121 THR A C 1
ATOM 1852 O O . THR A 1 121 ? -8.871 23.207 1.920 1.00 11.83 121 THR A O 1
ATOM 1863 N N . VAL A 1 122 ? -7.004 22.665 0.787 1.00 13.06 122 VAL A N 1
ATOM 1864 C CA . VAL A 1 122 ? -6.168 22.531 1.971 1.00 12.75 122 VAL A CA 1
ATOM 1865 C C . VAL A 1 122 ? -5.838 23.912 2.535 1.00 12.43 122 VAL A C 1
ATOM 1866 O O . VAL A 1 122 ? -5.445 24.824 1.789 1.00 15.02 122 VAL A O 1
ATOM 1879 N N . ILE A 1 123 ? -6.021 24.070 3.844 1.00 13.81 123 ILE A N 1
ATOM 1880 C CA . ILE A 1 123 ? -5.672 25.324 4.521 1.00 14.19 123 ILE A CA 1
ATOM 1881 C C . ILE A 1 123 ? -4.498 25.204 5.502 1.00 15.51 123 ILE A C 1
ATOM 1882 O O . ILE A 1 123 ? -3.925 26.209 5.914 1.00 14.43 123 ILE A O 1
ATOM 1898 N N . ASN A 1 124 ? -4.140 23.986 5.889 1.00 12.69 124 ASN A N 1
ATOM 1899 C CA . ASN A 1 124 ? -2.994 23.775 6.783 1.00 14.19 124 ASN A CA 1
ATOM 1900 C C . ASN A 1 124 ? -2.518 22.352 6.602 1.00 14.14 124 ASN A C 1
ATOM 1901 O O . ASN A 1 124 ? -3.304 21.484 6.263 1.00 12.57 124 ASN A O 1
ATOM 1912 N N . SER A 1 125 ? -1.236 22.094 6.823 1.00 14.44 125 SER A N 1
ATOM 1913 C CA . SER A 1 125 ? -0.757 20.725 6.791 1.00 14.89 125 SER A CA 1
ATOM 1914 C C . SER A 1 125 ? 0.444 20.554 7.697 1.00 14.97 125 SER A C 1
ATOM 1915 O O . SER A 1 125 ? 1.099 21.529 8.095 1.00 13.00 125 SER A O 1
ATOM 1923 N N . LYS A 1 126 ? 0.710 19.303 8.035 1.00 10.95 126 LYS A N 1
ATOM 1924 C CA . LYS A 1 126 ? 1.831 18.950 8.901 1.00 11.45 126 LYS A CA 1
ATOM 1925 C C . LYS A 1 126 ? 2.301 17.540 8.576 1.00 11.32 126 LYS A C 1
ATOM 1926 O O . LYS A 1 126 ? 1.493 16.620 8.546 1.00 10.40 126 LYS A O 1
ATOM 1945 N N . ASP A 1 127 ? 3.602 17.361 8.351 1.00 11.16 127 ASP A N 1
ATOM 1946 C CA . ASP A 1 127 ? 4.151 16.026 8.240 1.00 11.97 127 ASP A CA 1
ATOM 1947 C C . ASP A 1 127 ? 4.250 15.379 9.616 1.00 13.28 127 ASP A C 1
ATOM 1948 O O . ASP A 1 127 ? 4.644 16.017 10.596 1.00 13.85 127 ASP A O 1
ATOM 1957 N N . VAL A 1 128 ? 3.914 14.100 9.672 1.00 10.16 128 VAL A N 1
ATOM 1958 C CA . VAL A 1 128 ? 3.936 13.342 10.910 1.00 10.97 128 VAL A CA 1
ATOM 1959 C C . VAL A 1 128 ? 4.656 12.031 10.701 1.00 11.25 128 VAL A C 1
ATOM 1960 O O . VAL A 1 128 ? 4.690 11.514 9.594 1.00 10.17 128 VAL A O 1
ATOM 1973 N N . SER A 1 129 ? 5.280 11.513 11.757 1.00 9.20 129 SER A N 1
ATOM 1974 C CA . SER A 1 129 ? 5.912 10.212 11.695 1.00 10.30 129 SER A CA 1
ATOM 1975 C C . SER A 1 129 ? 6.101 9.669 13.102 1.00 9.10 129 SER A C 1
ATOM 1976 O O . SER A 1 129 ? 6.060 10.412 14.087 1.00 12.00 129 SER A O 1
ATOM 1984 N N . GLY A 1 130 ? 6.287 8.362 13.185 1.00 8.48 130 GLY A N 1
ATOM 1985 C CA . GLY A 1 130 ? 6.646 7.752 14.447 1.00 8.25 130 GLY A CA 1
ATOM 1986 C C . GLY A 1 130 ? 6.969 6.299 14.251 1.00 8.33 130 GLY A C 1
ATOM 1987 O O . GLY A 1 130 ? 6.797 5.769 13.153 1.00 8.35 130 GLY A O 1
ATOM 1991 N N . GLU A 1 131 ? 7.431 5.654 15.322 1.00 7.61 131 GLU A N 1
ATOM 1992 C CA . GLU A 1 131 ? 7.778 4.254 15.280 1.00 9.58 131 GLU A CA 1
ATOM 1993 C C . GLU A 1 131 ? 7.427 3.595 16.598 1.00 8.47 131 GLU A C 1
ATOM 1994 O O . GLU A 1 131 ? 7.392 4.250 17.653 1.00 7.56 131 GLU A O 1
ATOM 2006 N N . VAL A 1 132 ? 7.140 2.306 16.514 1.00 9.04 132 VAL A N 1
ATOM 2007 C CA . VAL A 1 132 ? 6.976 1.444 17.677 1.00 10.51 132 VAL A CA 1
ATOM 2008 C C . VAL A 1 132 ? 7.928 0.280 17.513 1.00 9.84 132 VAL A C 1
ATOM 2009 O O . VAL A 1 132 ? 8.015 -0.317 16.433 1.00 10.40 132 VAL A O 1
ATOM 2022 N N . THR A 1 133 ? 8.681 -0.028 18.569 1.00 9.32 133 THR A N 1
ATOM 2023 C CA . THR A 1 133 ? 9.544 -1.193 18.568 1.00 10.22 133 THR A CA 1
ATOM 2024 C C . THR A 1 133 ? 8.892 -2.237 19.459 1.00 8.49 133 THR A C 1
ATOM 2025 O O . THR A 1 133 ? 8.737 -2.040 20.667 1.00 11.38 133 THR A O 1
ATOM 2036 N N . VAL A 1 134 ? 8.449 -3.313 18.834 1.00 9.35 134 VAL A N 1
ATOM 2037 C CA . VAL A 1 134 ? 7.715 -4.380 19.486 1.00 11.12 134 VAL A CA 1
ATOM 2038 C C . VAL A 1 134 ? 8.703 -5.230 20.252 1.00 10.75 134 VAL A C 1
ATOM 2039 O O . VAL A 1 134 ? 9.784 -5.535 19.752 1.00 11.54 134 VAL A O 1
ATOM 2052 N N . LYS A 1 135 ? 8.326 -5.605 21.470 1.00 10.15 135 LYS A N 1
ATOM 2053 C CA . LYS A 1 135 ? 9.209 -6.357 22.365 1.00 13.66 135 LYS A CA 1
ATOM 2054 C C . LYS A 1 135 ? 8.904 -7.843 22.316 1.00 13.13 135 LYS A C 1
ATOM 2055 O O . LYS A 1 135 ? 7.754 -8.231 22.148 1.00 14.56 135 LYS A O 1
ATOM 2074 N N . GLN A 1 136 ? 9.900 -8.698 22.513 1.00 15.37 136 GLN A N 1
ATOM 2075 C CA . GLN A 1 136 ? 9.599 -10.123 22.532 1.00 17.11 136 GLN A CA 1
ATOM 2076 C C . GLN A 1 136 ? 8.791 -10.497 23.766 1.00 21.90 136 GLN A C 1
ATOM 2077 O O . GLN A 1 136 ? 7.921 -11.377 23.724 1.00 23.44 136 GLN A O 1
ATOM 2091 N N . GLY A 1 137 ? 9.071 -9.828 24.871 1.00 22.05 137 GLY A N 1
ATOM 2092 C CA . GLY A 1 137 ? 8.548 -10.281 26.150 1.00 24.61 137 GLY A CA 1
ATOM 2093 C C . GLY A 1 137 ? 9.417 -11.374 26.748 1.00 27.60 137 GLY A C 1
ATOM 2094 O O . GLY A 1 137 ? 10.179 -12.040 26.046 1.00 27.55 137 GLY A O 1
ATOM 2098 N N . LEU A 1 138 ? 9.297 -11.576 28.057 1.00 29.67 138 LEU A N 1
ATOM 2099 C CA . LEU A 1 138 ? 10.195 -12.479 28.757 1.00 33.33 138 LEU A CA 1
ATOM 2100 C C . LEU A 1 138 ? 9.880 -13.922 28.386 1.00 34.17 138 LEU A C 1
ATOM 2101 O O . LEU A 1 138 ? 8.716 -14.307 28.273 1.00 33.83 138 LEU A O 1
ATOM 2117 N N A GLU A 1 139 ? 10.941 -14.707 28.215 0.52 39.37 139 GLU A N 1
ATOM 2118 N N B GLU A 1 139 ? 10.917 -14.719 28.157 0.48 41.67 139 GLU A N 1
ATOM 2119 C CA A GLU A 1 139 ? 10.840 -16.094 27.779 0.52 38.59 139 GLU A CA 1
ATOM 2120 C CA B GLU A 1 139 ? 10.732 -16.069 27.632 0.48 42.87 139 GLU A CA 1
ATOM 2121 C C A GLU A 1 139 ? 11.642 -17.006 28.703 0.52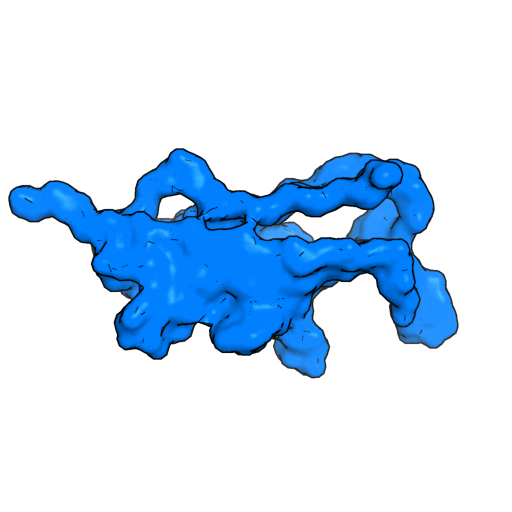 37.36 139 GLU A C 1
ATOM 2122 C C B GLU A 1 139 ? 10.188 -17.022 28.696 0.48 43.59 139 GLU A C 1
ATOM 2123 O O A GLU A 1 139 ? 12.302 -16.540 29.633 0.52 35.70 139 GLU A O 1
ATOM 2124 O O B GLU A 1 139 ? 10.376 -16.812 29.896 0.48 43.04 139 GLU A O 1
#

Foldseek 3Di:
DFKDKDKEADPDAAAFFFAQFKFFGIKMKIFGQDFFWWKKKAWDDPCQQAWWAWPVGDTAHKDKDQWDDDNVRRITMDTDGHRDMDMMTIIGGGGDGDDQTKIKTKIKMFTWHDDPNRIDTDDMDIDMYMHGHHHDDD

B-factor: mean 20.05, std 11.97, range [5.21, 100.89]

InterPro domains:
  IPR048725 Fimbrial protein MyfA/ph 6 antigen [NF037938] (3-157)
  IPR048725 Fimbrial protein MyfA/ph 6 antigen [PF21462] (47-158)
  IPR048725 Fimbrial protein MyfA/ph 6 antigen [cd18777] (47-156)
  IPR053731 Fimbrial Structure-Associated Virulence Factor [G3DSA:2.60.40.3590] (12-47)
  IPR053731 Fimbrial Structure-Associated Virulence Factor [G3DSA:2.60.40.3590] (48-158)